Protein AF-A0A1I1FS83-F1 (afdb_monomer_lite)

Secondary structure (DSSP, 8-state):
--TTHHHHHHHHHHHHHHHHHHHHHHHHHHHHHHHHHHHHHHHHHHHHT--THHHHHHHHHHHHHHHHHHHTT--HHHHHHHHT--SHHHHHHHTSSSS-------

pLDDT: mean 84.9, std 17.52, range [43.84, 98.31]

Foldseek 3Di:
DDDCPVVVVVVVVVVVVVVVVCVVVVVVVVVVVVVVVVVVQVVQCVVVVHDDVRSVVVVVVVVVVVVVCVVVPDDPVNVVVVVPPDPPVVVVVVPPPPPPPDDDDD

Organism: Ruminococcus albus (NCBI:txid1264)

Radius of gyration: 33.1 Å; chains: 1; bounding box: 81×34×100 Å

Sequence (106 aa):
MALYDAKIEKFSKKVEQLERNIKRDTEERRRLLSEITRLRYLSLCEKLNCEGEELETVLAREHEQIQNMKARGLTDDEIDDLGKGGKYEEQMSFYSEEDNDENKND

Structure (mmCIF, N/CA/C/O backbone):
data_AF-A0A1I1FS83-F1
#
_entry.id   AF-A0A1I1FS83-F1
#
loop_
_atom_site.group_PDB
_atom_site.id
_atom_site.type_symbol
_atom_site.label_atom_id
_atom_site.label_alt_id
_atom_site.label_comp_id
_atom_site.label_asym_id
_atom_site.label_entity_id
_atom_site.label_seq_id
_atom_site.pdbx_PDB_ins_code
_atom_site.Cartn_x
_atom_site.Cartn_y
_atom_site.Cartn_z
_atom_site.occupancy
_atom_site.B_iso_or_equiv
_atom_site.auth_seq_id
_atom_site.auth_comp_id
_atom_site.auth_asym_i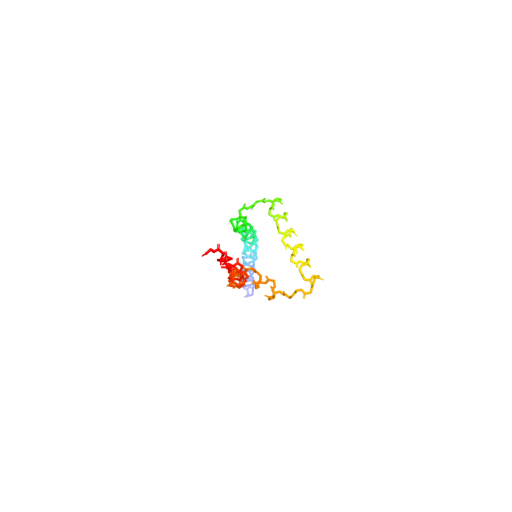d
_atom_site.auth_atom_id
_atom_site.pdbx_PDB_model_num
ATOM 1 N N . MET A 1 1 ? 34.512 2.182 -41.708 1.00 60.06 1 MET A N 1
ATOM 2 C CA . MET A 1 1 ? 34.018 2.512 -40.353 1.00 60.06 1 MET A CA 1
ATOM 3 C C . MET A 1 1 ? 32.621 1.924 -40.205 1.00 60.06 1 MET A C 1
ATOM 5 O O . MET A 1 1 ? 31.699 2.574 -40.667 1.00 60.06 1 MET A O 1
ATOM 9 N N . ALA A 1 2 ? 32.465 0.668 -39.753 1.00 65.69 2 ALA A N 1
ATOM 10 C CA . ALA A 1 2 ? 31.114 0.073 -39.683 1.00 65.69 2 ALA A CA 1
ATOM 11 C C . ALA A 1 2 ? 30.939 -1.202 -38.826 1.00 65.69 2 ALA A C 1
ATOM 13 O O . ALA A 1 2 ? 29.853 -1.773 -38.839 1.00 65.69 2 ALA A O 1
ATOM 14 N N . LEU A 1 3 ? 31.955 -1.726 -38.124 1.00 71.25 3 LEU A N 1
ATOM 15 C CA . LEU A 1 3 ? 31.798 -3.042 -37.470 1.00 71.25 3 LEU A CA 1
ATOM 16 C C . LEU A 1 3 ? 31.064 -2.957 -36.122 1.00 71.25 3 LEU A C 1
ATOM 18 O O . LEU A 1 3 ? 30.315 -3.863 -35.760 1.00 71.25 3 LEU A O 1
ATOM 22 N N . TYR A 1 4 ? 31.250 -1.851 -35.398 1.00 88.88 4 TYR A N 1
ATOM 23 C CA . TYR A 1 4 ? 30.618 -1.624 -34.096 1.00 88.88 4 TYR A CA 1
ATOM 24 C C . TYR A 1 4 ? 29.419 -0.674 -34.163 1.00 88.88 4 TYR A C 1
ATOM 26 O O . TYR A 1 4 ? 28.513 -0.810 -33.346 1.00 88.88 4 TYR A O 1
ATOM 34 N N . ASP A 1 5 ? 29.348 0.205 -35.165 1.00 91.06 5 ASP A N 1
ATOM 35 C CA . ASP A 1 5 ? 28.318 1.249 -35.267 1.00 91.06 5 ASP A CA 1
ATOM 36 C C . ASP A 1 5 ? 26.898 0.669 -35.372 1.00 91.06 5 ASP A C 1
ATOM 38 O O . ASP A 1 5 ? 26.001 1.071 -34.634 1.00 91.06 5 ASP A O 1
ATOM 42 N N . ALA A 1 6 ? 26.703 -0.376 -36.185 1.00 91.38 6 ALA A N 1
ATOM 43 C CA . ALA A 1 6 ? 25.410 -1.057 -36.302 1.00 91.38 6 ALA A CA 1
ATOM 44 C C . ALA A 1 6 ? 24.984 -1.759 -34.997 1.00 91.38 6 ALA A C 1
ATOM 46 O O . ALA A 1 6 ? 23.797 -1.850 -34.669 1.00 91.38 6 ALA A O 1
ATOM 47 N N . LYS A 1 7 ? 25.956 -2.268 -34.228 1.00 92.94 7 LYS A N 1
ATOM 48 C CA . LYS A 1 7 ? 25.697 -2.919 -32.937 1.00 92.94 7 LYS A CA 1
ATOM 49 C C . LYS A 1 7 ? 25.358 -1.887 -31.862 1.00 92.94 7 LYS A C 1
ATOM 51 O O . LYS A 1 7 ? 24.446 -2.132 -31.074 1.00 92.94 7 LYS A O 1
ATOM 56 N N . ILE A 1 8 ? 26.044 -0.743 -31.873 1.00 94.50 8 ILE A N 1
ATOM 57 C CA . ILE A 1 8 ? 25.740 0.411 -31.022 1.00 94.50 8 ILE A CA 1
ATOM 58 C C . ILE A 1 8 ? 24.315 0.887 -31.301 1.00 94.50 8 ILE A C 1
ATOM 60 O O . ILE A 1 8 ? 23.512 0.919 -30.377 1.00 94.50 8 ILE A O 1
ATOM 64 N N . GLU A 1 9 ? 23.950 1.132 -32.563 1.00 95.62 9 GLU A N 1
ATOM 65 C CA . GLU A 1 9 ? 22.606 1.603 -32.925 1.00 95.62 9 GLU A CA 1
ATOM 66 C C . GLU A 1 9 ? 21.504 0.631 -32.467 1.00 95.62 9 GLU A C 1
ATOM 68 O O . GLU A 1 9 ? 20.483 1.042 -31.906 1.00 95.62 9 GLU A O 1
ATOM 73 N N . LYS A 1 10 ? 21.716 -0.680 -32.647 1.00 95.19 10 LYS A N 1
ATOM 74 C CA . LYS A 1 10 ? 20.775 -1.708 -32.182 1.00 95.19 10 LYS A CA 1
ATOM 75 C C . LYS A 1 10 ? 20.586 -1.664 -30.664 1.00 95.19 10 LYS A C 1
ATOM 77 O O . LYS A 1 10 ? 19.456 -1.787 -30.186 1.00 95.19 10 LYS A O 1
ATOM 82 N N . PHE A 1 11 ? 21.671 -1.519 -29.907 1.00 97.38 11 PHE A N 1
ATOM 83 C CA . PHE A 1 11 ? 21.595 -1.433 -28.452 1.00 97.38 11 PHE A CA 1
ATOM 84 C C . PHE A 1 11 ? 20.991 -0.112 -27.982 1.00 97.38 11 PHE A C 1
ATOM 86 O O . PHE A 1 11 ? 20.133 -0.157 -27.107 1.00 97.38 11 PHE A O 1
ATOM 93 N N . SER A 1 12 ? 21.312 1.021 -28.609 1.00 96.75 12 SER A N 1
ATOM 94 C CA . SER A 1 12 ? 20.683 2.314 -28.317 1.00 96.75 12 SER A CA 1
ATOM 95 C C . SER A 1 12 ? 19.163 2.252 -28.483 1.00 96.75 12 SER A C 1
ATOM 97 O O . SER A 1 12 ? 18.431 2.586 -27.554 1.00 96.75 12 SER A O 1
ATOM 99 N N . LYS A 1 13 ? 18.664 1.692 -29.595 1.00 97.38 13 LYS A N 1
ATOM 100 C CA . LYS A 1 13 ? 17.215 1.493 -29.801 1.00 97.38 13 LYS A CA 1
ATOM 101 C C . LYS A 1 13 ? 16.592 0.589 -28.737 1.00 97.38 13 LYS A C 1
ATOM 103 O O . LYS A 1 13 ? 15.457 0.814 -28.315 1.00 97.38 13 LYS A O 1
ATOM 108 N N . LYS A 1 14 ? 17.315 -0.449 -28.298 1.00 97.62 14 LYS A N 1
ATOM 109 C CA . LYS A 1 14 ? 16.826 -1.349 -27.247 1.00 97.62 14 LYS A CA 1
ATOM 110 C C . LYS A 1 14 ? 16.768 -0.654 -25.889 1.00 97.62 14 LYS A C 1
ATOM 112 O O . LYS A 1 14 ? 15.790 -0.856 -25.175 1.00 97.62 14 LYS A O 1
ATOM 117 N N . VAL A 1 15 ? 17.768 0.162 -25.557 1.00 98.06 15 VAL A N 1
ATOM 118 C CA . VAL A 1 15 ? 17.793 0.979 -24.337 1.00 98.06 15 VAL A CA 1
ATOM 119 C C . VAL A 1 15 ? 16.611 1.943 -24.331 1.00 98.06 15 VAL A C 1
ATOM 121 O O . VAL A 1 15 ? 15.815 1.895 -23.401 1.00 98.06 15 VAL A O 1
ATOM 124 N N . GLU A 1 16 ? 16.388 2.699 -25.407 1.00 97.94 16 GLU A N 1
ATOM 125 C CA . GLU A 1 16 ? 15.241 3.614 -25.506 1.00 97.94 16 GLU A CA 1
ATOM 126 C C . GLU A 1 16 ? 13.886 2.902 -25.367 1.00 97.94 16 GLU A C 1
ATOM 128 O O . GLU A 1 16 ? 12.920 3.457 -24.833 1.00 97.94 16 GLU A O 1
ATOM 133 N N . GLN A 1 17 ? 13.773 1.677 -25.888 1.00 97.88 17 GLN A N 1
ATOM 134 C CA . GLN A 1 17 ? 12.565 0.872 -25.726 1.00 97.88 17 GLN A CA 1
ATOM 135 C C . GLN A 1 17 ? 12.380 0.444 -24.266 1.00 97.88 17 GLN A C 1
ATOM 137 O O . GLN A 1 17 ? 11.272 0.540 -23.739 1.00 97.88 17 GLN A O 1
ATOM 142 N N . LEU A 1 18 ? 13.447 -0.025 -23.616 1.00 98.25 18 LEU A N 1
ATOM 143 C CA . LEU A 1 18 ? 13.414 -0.419 -22.209 1.00 98.25 18 LEU A CA 1
ATOM 144 C C . LEU A 1 18 ? 13.072 0.775 -21.315 1.00 98.25 18 LEU A C 1
ATOM 146 O O . LEU A 1 18 ? 12.218 0.643 -20.448 1.00 98.25 18 LEU A O 1
ATOM 150 N N . GLU A 1 19 ? 13.633 1.954 -21.574 1.00 98.06 19 GLU A N 1
ATOM 151 C CA . GLU A 1 19 ? 13.301 3.185 -20.851 1.00 98.06 19 GLU A CA 1
ATOM 152 C C . GLU A 1 19 ? 11.826 3.577 -21.006 1.00 98.06 19 GLU A C 1
ATOM 154 O O . GLU A 1 19 ? 11.174 3.963 -20.034 1.00 98.06 19 GLU A O 1
ATOM 159 N N . ARG A 1 20 ? 11.264 3.451 -22.216 1.00 97.88 20 ARG A N 1
ATOM 160 C CA . ARG A 1 20 ? 9.831 3.687 -22.457 1.00 97.88 20 ARG A CA 1
ATOM 161 C C . ARG A 1 20 ? 8.948 2.699 -21.699 1.00 97.88 20 ARG A C 1
ATOM 163 O O . ARG A 1 20 ? 7.926 3.112 -21.152 1.00 97.88 20 ARG A O 1
ATOM 170 N N . ASN A 1 21 ? 9.339 1.429 -21.658 1.00 98.12 21 ASN A N 1
ATOM 171 C CA . ASN A 1 21 ? 8.616 0.410 -20.903 1.00 98.12 21 ASN A CA 1
ATOM 172 C C . ASN A 1 21 ? 8.692 0.690 -19.400 1.00 98.12 21 ASN A C 1
ATOM 174 O O . ASN A 1 21 ? 7.654 0.779 -18.761 1.00 98.12 21 ASN A O 1
ATOM 178 N N . ILE A 1 22 ? 9.882 0.975 -18.862 1.00 98.00 22 ILE A N 1
ATOM 179 C CA . ILE A 1 22 ? 10.067 1.328 -17.446 1.00 98.00 22 ILE A CA 1
ATOM 180 C C . ILE A 1 22 ? 9.167 2.501 -17.052 1.00 98.00 22 ILE A C 1
ATOM 182 O O . ILE A 1 22 ? 8.508 2.442 -16.016 1.00 98.00 22 ILE A O 1
ATOM 186 N N . LYS A 1 23 ? 9.091 3.555 -17.876 1.00 97.94 23 LYS A N 1
ATOM 187 C CA . LYS A 1 23 ? 8.206 4.701 -17.607 1.00 97.94 23 LYS A CA 1
ATOM 188 C C . LYS A 1 23 ? 6.734 4.289 -17.546 1.00 97.94 23 LYS A C 1
ATOM 190 O O . LYS A 1 23 ? 6.022 4.726 -16.645 1.00 97.94 23 LYS A O 1
ATOM 195 N N . ARG A 1 24 ? 6.286 3.452 -18.485 1.00 98.06 24 ARG A N 1
ATOM 196 C CA . ARG A 1 24 ? 4.906 2.950 -18.530 1.00 98.06 24 ARG A CA 1
ATOM 197 C C . ARG A 1 24 ? 4.587 2.085 -17.315 1.00 98.06 24 ARG A C 1
ATOM 199 O O . ARG A 1 24 ? 3.611 2.362 -16.629 1.00 98.06 24 ARG A O 1
ATOM 206 N N . ASP A 1 25 ? 5.434 1.107 -17.030 1.00 98.06 25 ASP A N 1
ATOM 207 C CA . ASP A 1 25 ? 5.229 0.146 -15.948 1.00 98.06 25 ASP A CA 1
ATOM 208 C C . ASP A 1 25 ? 5.290 0.843 -14.581 1.00 98.06 25 ASP A C 1
ATOM 210 O O . ASP A 1 25 ? 4.541 0.510 -13.667 1.00 98.06 25 ASP A O 1
ATOM 214 N N . THR A 1 26 ? 6.133 1.871 -14.441 1.00 97.94 26 THR A N 1
ATOM 215 C CA . THR A 1 26 ? 6.188 2.703 -13.228 1.00 97.94 26 THR A CA 1
ATOM 216 C C . THR A 1 26 ? 4.883 3.470 -13.012 1.00 97.94 26 THR A C 1
ATOM 218 O O . THR A 1 26 ? 4.378 3.528 -11.889 1.00 97.94 26 THR A O 1
ATOM 221 N N . GLU A 1 27 ? 4.315 4.041 -14.074 1.00 98.12 27 GLU A N 1
ATOM 222 C CA . GLU A 1 27 ? 3.034 4.746 -14.012 1.00 98.12 27 GLU A CA 1
ATOM 223 C C . GLU A 1 27 ? 1.868 3.783 -13.738 1.00 98.12 27 GLU A C 1
ATOM 225 O O . GLU A 1 27 ? 0.993 4.083 -12.926 1.00 98.12 27 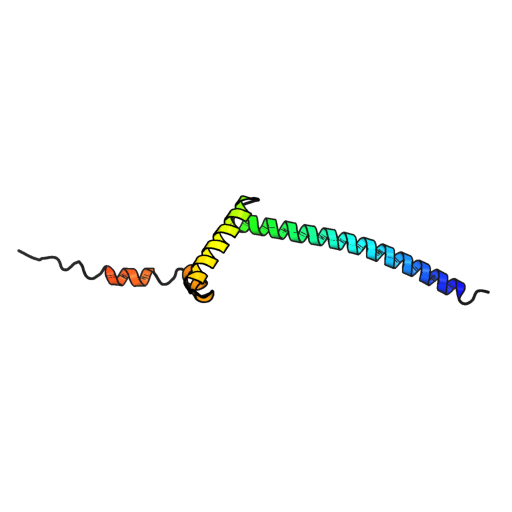GLU A O 1
ATOM 230 N N . GLU A 1 28 ? 1.872 2.600 -14.348 1.00 98.06 28 GLU A N 1
ATOM 231 C CA . GLU A 1 28 ? 0.887 1.552 -14.071 1.00 98.06 28 GLU A CA 1
ATOM 232 C C . GLU A 1 28 ? 0.977 1.066 -12.622 1.00 98.06 28 GLU A C 1
ATOM 234 O O . GLU A 1 28 ? -0.029 1.049 -11.912 1.00 98.06 28 GLU A O 1
ATOM 239 N N . ARG A 1 29 ? 2.188 0.788 -12.127 1.00 98.00 29 ARG A N 1
ATOM 240 C CA . ARG A 1 29 ? 2.429 0.455 -10.719 1.00 98.00 29 ARG A CA 1
ATOM 241 C C . ARG A 1 29 ? 1.882 1.536 -9.791 1.00 98.00 29 ARG A C 1
ATOM 243 O O . ARG A 1 29 ? 1.270 1.210 -8.778 1.00 98.00 29 ARG A O 1
ATOM 250 N N . ARG A 1 30 ? 2.086 2.817 -10.118 1.00 98.25 30 ARG A N 1
ATOM 251 C CA . ARG A 1 30 ? 1.550 3.938 -9.331 1.00 98.25 30 ARG A CA 1
ATOM 252 C C . ARG A 1 30 ? 0.022 3.892 -9.270 1.00 98.25 30 ARG A C 1
ATOM 254 O O . ARG A 1 30 ? -0.533 4.012 -8.183 1.00 98.25 30 ARG A O 1
ATOM 261 N N . ARG A 1 31 ? -0.649 3.670 -10.405 1.00 98.06 31 ARG A N 1
ATOM 262 C CA . ARG A 1 31 ? -2.117 3.550 -10.473 1.00 98.06 31 ARG A CA 1
ATOM 263 C C . ARG A 1 31 ? -2.633 2.364 -9.665 1.00 98.06 31 ARG A C 1
ATOM 265 O O . ARG A 1 31 ? -3.567 2.528 -8.888 1.00 98.06 31 ARG A O 1
ATOM 272 N N . LEU A 1 32 ? -1.996 1.202 -9.800 1.00 98.31 32 LEU A N 1
ATOM 273 C CA . LEU A 1 32 ? -2.365 -0.002 -9.055 1.00 98.31 32 LEU A CA 1
ATOM 274 C C . LEU A 1 32 ? -2.201 0.191 -7.544 1.00 98.31 32 LEU A C 1
ATOM 276 O O . LEU A 1 32 ? -3.068 -0.220 -6.782 1.00 98.31 32 LEU A O 1
ATOM 280 N N . LEU A 1 33 ? -1.134 0.859 -7.096 1.00 98.19 33 LEU A N 1
ATOM 281 C CA . LEU A 1 33 ? -0.955 1.181 -5.678 1.00 98.19 33 LEU A CA 1
ATOM 282 C C . LEU A 1 33 ? -2.050 2.113 -5.152 1.00 98.19 33 LEU A C 1
ATOM 284 O O . LEU A 1 33 ? -2.573 1.871 -4.068 1.00 98.19 33 LEU A O 1
ATOM 288 N N . SER A 1 34 ? -2.425 3.145 -5.913 1.00 97.56 34 SER A N 1
ATOM 289 C CA . SER A 1 34 ? -3.544 4.018 -5.544 1.00 97.56 34 SER A CA 1
ATOM 290 C C . SER A 1 34 ? -4.860 3.245 -5.432 1.00 97.56 34 SER A 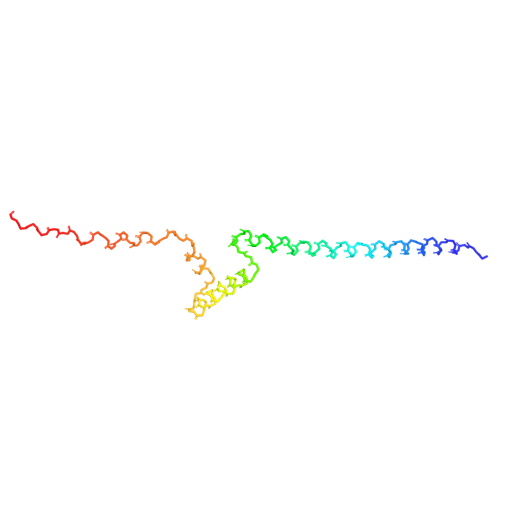C 1
ATOM 292 O O . SER A 1 34 ? -5.607 3.457 -4.479 1.00 97.56 34 SER A O 1
ATOM 294 N N . GLU A 1 35 ? -5.117 2.314 -6.351 1.00 98.06 35 GLU A N 1
ATOM 295 C CA . GLU A 1 35 ? -6.326 1.489 -6.316 1.00 98.06 35 GLU A CA 1
ATOM 296 C C . GLU A 1 35 ? -6.325 0.505 -5.141 1.00 98.06 35 GLU A C 1
ATOM 298 O O . GLU A 1 35 ? -7.335 0.366 -4.458 1.00 98.06 35 GLU A O 1
ATOM 303 N N . ILE A 1 36 ? -5.182 -0.113 -4.827 1.00 97.81 36 ILE A N 1
ATOM 304 C CA . ILE A 1 36 ? -5.037 -0.956 -3.631 1.00 97.81 36 ILE A CA 1
ATOM 305 C C . ILE A 1 36 ? -5.359 -0.152 -2.368 1.00 97.81 36 ILE A C 1
ATOM 307 O O . ILE A 1 36 ? -6.097 -0.634 -1.510 1.00 97.81 36 ILE A O 1
ATOM 311 N N . THR A 1 37 ? -4.834 1.069 -2.243 1.00 97.19 37 THR A N 1
ATOM 312 C CA . THR A 1 37 ? -5.133 1.943 -1.100 1.00 97.19 37 THR A CA 1
ATOM 313 C C . THR A 1 37 ? -6.625 2.263 -1.018 1.00 97.19 37 THR A C 1
ATOM 315 O O . THR A 1 37 ? -7.212 2.147 0.057 1.00 97.19 37 THR A O 1
ATOM 318 N N . ARG A 1 38 ? -7.261 2.589 -2.150 1.00 96.44 38 ARG A N 1
ATOM 319 C CA . ARG A 1 38 ? -8.704 2.856 -2.221 1.00 96.44 38 ARG A CA 1
ATOM 320 C C . ARG A 1 38 ? -9.533 1.645 -1.792 1.00 96.44 38 ARG A C 1
ATOM 322 O O . ARG A 1 38 ? -10.436 1.783 -0.976 1.00 96.44 38 ARG A O 1
ATOM 329 N N . LEU A 1 39 ? -9.211 0.456 -2.298 1.00 97.31 39 LEU A N 1
ATOM 330 C CA . LEU A 1 39 ? -9.922 -0.779 -1.962 1.00 97.31 39 LEU A CA 1
ATOM 331 C C . LEU A 1 39 ? -9.749 -1.170 -0.490 1.00 97.31 39 LEU A C 1
ATOM 333 O O . LEU A 1 39 ? -10.696 -1.645 0.127 1.00 97.31 39 LEU A O 1
ATOM 337 N N . ARG A 1 40 ? -8.566 -0.942 0.096 1.00 95.19 40 ARG A N 1
ATOM 338 C CA . ARG A 1 40 ? -8.344 -1.151 1.536 1.00 95.19 40 ARG A CA 1
ATOM 339 C C . ARG A 1 40 ? -9.226 -0.239 2.383 1.00 95.19 40 ARG A C 1
ATOM 341 O O . ARG A 1 40 ? -9.808 -0.721 3.347 1.00 95.19 40 ARG A O 1
ATOM 348 N N . TYR A 1 41 ? -9.342 1.036 2.007 1.00 94.56 41 TYR A N 1
ATOM 349 C CA . TYR A 1 41 ? -10.260 1.972 2.656 1.00 94.56 41 TYR A CA 1
ATOM 350 C C . TYR A 1 41 ? -11.714 1.490 2.550 1.00 94.56 41 TYR A C 1
ATOM 352 O O . TYR A 1 41 ? -12.376 1.349 3.569 1.00 94.56 41 TYR A O 1
ATOM 360 N N . LEU A 1 42 ? -12.179 1.131 1.347 1.00 93.50 42 LEU A N 1
ATOM 361 C CA . LEU A 1 42 ? -13.549 0.637 1.150 1.00 93.50 42 LEU A CA 1
ATOM 362 C C . LEU A 1 42 ? -13.838 -0.635 1.956 1.00 93.50 42 LEU A C 1
ATOM 364 O O . LEU A 1 42 ? -14.890 -0.743 2.576 1.00 93.50 42 LEU A O 1
ATOM 368 N N . SER A 1 43 ? -12.890 -1.574 1.997 1.00 94.56 43 SER A N 1
ATOM 369 C CA . SER A 1 43 ? -13.022 -2.785 2.813 1.00 94.56 43 SER A CA 1
ATOM 370 C C . SER A 1 43 ? -13.119 -2.473 4.307 1.00 94.56 43 SER A C 1
ATOM 372 O O . SER A 1 43 ? -13.781 -3.207 5.037 1.00 94.56 43 SER A O 1
ATOM 374 N N . LEU A 1 44 ? -12.454 -1.417 4.780 1.00 92.38 44 LEU A N 1
ATOM 375 C CA . LEU A 1 44 ? -12.543 -0.988 6.171 1.00 92.38 44 LEU A CA 1
ATOM 376 C C . LEU A 1 44 ? -13.905 -0.349 6.468 1.00 92.38 44 LEU A C 1
ATOM 378 O O . LEU A 1 44 ? -14.525 -0.712 7.464 1.00 92.38 44 LEU A O 1
ATOM 382 N N . CYS A 1 45 ? -14.391 0.516 5.573 1.00 93.19 45 CYS A N 1
ATOM 383 C CA . CYS A 1 45 ? -15.731 1.098 5.662 1.00 93.19 45 CYS A CA 1
ATOM 384 C C . CYS A 1 45 ? -16.823 0.028 5.720 1.00 93.19 45 CYS A C 1
ATOM 386 O O . CYS A 1 45 ? -17.713 0.103 6.558 1.00 93.19 45 CYS A O 1
ATOM 388 N N . GLU A 1 46 ? -16.727 -1.003 4.878 1.00 92.81 46 GLU A N 1
ATOM 389 C CA . GLU A 1 46 ? -17.683 -2.114 4.865 1.00 92.81 46 GLU A CA 1
ATOM 390 C C . GLU A 1 46 ? -17.672 -2.901 6.184 1.00 92.81 46 GLU A C 1
ATOM 392 O O . GLU A 1 46 ? -18.727 -3.234 6.718 1.00 92.81 46 GLU A O 1
ATOM 397 N N . LYS A 1 47 ? -16.487 -3.174 6.746 1.00 91.25 47 LYS A N 1
ATOM 398 C CA . LYS A 1 47 ? -16.353 -3.933 8.001 1.00 91.25 47 LYS A CA 1
ATOM 399 C C . LYS A 1 47 ? -16.896 -3.191 9.216 1.00 91.25 47 LYS A C 1
ATOM 401 O O . LYS A 1 47 ? -17.431 -3.832 10.114 1.00 91.25 47 LYS A O 1
ATOM 406 N N . LEU A 1 48 ? -16.700 -1.877 9.262 1.00 89.94 48 LEU A N 1
ATOM 407 C CA . LEU A 1 48 ? -17.082 -1.039 10.400 1.00 89.94 48 LEU A CA 1
ATOM 408 C C . LEU A 1 48 ? -18.428 -0.330 10.192 1.00 89.94 48 LEU A C 1
ATOM 410 O O . LEU A 1 48 ? -18.926 0.307 11.114 1.00 89.94 48 LEU A O 1
ATOM 414 N N . ASN A 1 49 ? -19.027 -0.474 9.004 1.00 91.56 49 ASN A N 1
ATOM 415 C CA . ASN A 1 49 ? -20.271 0.175 8.594 1.00 91.56 49 ASN A CA 1
ATOM 416 C C . ASN A 1 49 ? -20.251 1.703 8.820 1.00 91.56 49 ASN A C 1
ATOM 418 O O . ASN A 1 49 ? -21.228 2.278 9.296 1.00 91.56 49 ASN A O 1
ATOM 422 N N . CYS A 1 50 ? -19.123 2.344 8.504 1.00 90.62 50 CYS A N 1
ATOM 423 C CA . CYS A 1 50 ? -18.906 3.785 8.652 1.00 90.62 50 CYS A CA 1
ATOM 424 C C . CYS A 1 50 ? -18.009 4.335 7.531 1.00 90.62 50 CYS A C 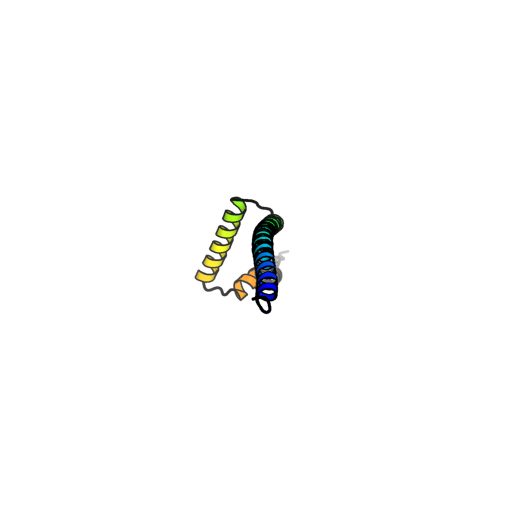1
ATOM 426 O O . CYS A 1 50 ? -17.229 3.601 6.918 1.00 90.62 50 CYS A O 1
ATOM 428 N N . GLU A 1 51 ? -18.104 5.634 7.241 1.00 90.19 51 GLU A N 1
ATOM 429 C CA . GLU A 1 51 ? -17.395 6.264 6.118 1.00 90.19 51 GLU A CA 1
ATOM 430 C C . GLU A 1 51 ? -16.770 7.618 6.493 1.00 90.19 51 GLU A C 1
ATOM 432 O O . GLU A 1 51 ? -17.260 8.341 7.358 1.00 90.19 51 GLU A O 1
ATOM 437 N N . GLY A 1 52 ? -15.685 7.995 5.809 1.00 89.25 52 GLY A N 1
ATOM 438 C CA . GLY A 1 52 ? -15.092 9.332 5.892 1.00 89.25 52 GLY A CA 1
ATOM 439 C C . GLY A 1 52 ? -14.654 9.722 7.306 1.00 89.25 52 GLY A C 1
ATOM 440 O O . GLY A 1 52 ? -13.923 8.985 7.963 1.00 89.25 52 GLY A O 1
ATOM 441 N N . GLU A 1 53 ? -15.105 10.890 7.768 1.00 89.19 53 GLU A N 1
ATOM 442 C CA . GLU A 1 53 ? -14.798 11.431 9.102 1.00 89.19 53 GLU A CA 1
ATOM 443 C C . GLU A 1 53 ? -15.330 10.540 10.240 1.00 89.19 53 GLU A C 1
ATOM 445 O O . GLU A 1 53 ? -14.726 10.460 11.312 1.00 89.19 53 GLU A O 1
ATOM 450 N N . GLU A 1 54 ? -16.432 9.817 10.012 1.00 91.06 54 GLU A N 1
ATOM 451 C CA . GLU A 1 54 ? -16.975 8.879 10.997 1.00 91.06 54 GLU A CA 1
ATOM 452 C C . GLU A 1 54 ? -16.005 7.720 11.239 1.00 91.06 54 GLU A C 1
ATOM 454 O O . GLU A 1 54 ? -15.745 7.364 12.388 1.00 91.06 54 GLU A O 1
ATOM 459 N N . LEU A 1 55 ? -15.399 7.189 10.173 1.00 91.00 55 LEU A N 1
ATOM 460 C CA . LEU A 1 55 ? -14.374 6.154 10.283 1.00 91.00 55 LEU A CA 1
ATOM 461 C C . LEU A 1 55 ? -13.151 6.658 11.061 1.00 91.00 55 LEU A C 1
ATOM 463 O O . LEU A 1 55 ? -12.649 5.954 11.936 1.00 91.00 55 LEU A O 1
ATOM 467 N N . GLU A 1 56 ? -12.689 7.881 10.791 1.00 91.00 56 GLU A N 1
ATOM 468 C CA . GLU A 1 56 ? -11.585 8.492 11.547 1.00 91.00 56 GLU A CA 1
ATOM 469 C C . GLU A 1 56 ? -11.927 8.633 13.037 1.00 91.00 56 GLU A C 1
ATOM 471 O O . GLU A 1 56 ? -11.114 8.298 13.900 1.00 91.00 56 GLU A O 1
ATOM 476 N N . THR A 1 57 ? -13.153 9.062 13.340 1.00 92.94 57 THR A N 1
ATOM 477 C CA . THR A 1 57 ? -13.645 9.240 14.711 1.00 92.94 57 THR A CA 1
ATOM 478 C C . THR A 1 57 ? -13.746 7.910 15.456 1.00 92.94 57 THR A C 1
ATOM 480 O O . THR A 1 57 ? -13.314 7.815 16.608 1.00 92.94 57 THR A O 1
ATOM 483 N N . VAL A 1 58 ? -14.287 6.873 14.808 1.00 93.31 58 VAL A N 1
ATOM 484 C CA . VAL A 1 58 ? -14.403 5.523 15.378 1.00 93.31 58 VAL A CA 1
ATOM 485 C C . VAL A 1 58 ? -13.018 4.963 15.689 1.00 93.31 58 VAL A C 1
ATOM 487 O O . VAL A 1 58 ? -12.770 4.568 16.826 1.00 93.31 58 VAL A O 1
ATOM 490 N N . LEU A 1 59 ? -12.085 5.025 14.734 1.00 92.25 59 LEU A N 1
ATOM 491 C CA . LEU A 1 59 ? -10.723 4.522 14.928 1.00 92.25 59 LEU A CA 1
ATOM 492 C C . LEU A 1 59 ? -9.971 5.278 16.029 1.00 92.25 59 LEU A C 1
ATOM 494 O O . LEU A 1 59 ? -9.284 4.658 16.840 1.00 92.25 59 LEU A O 1
ATOM 498 N N . ALA A 1 60 ? -10.092 6.608 16.080 1.00 93.69 60 ALA A N 1
ATOM 499 C CA . ALA A 1 60 ? -9.455 7.414 17.119 1.00 93.69 60 ALA A CA 1
ATOM 500 C C . ALA A 1 60 ? -9.999 7.066 18.511 1.00 93.69 60 ALA A C 1
ATOM 502 O O . ALA A 1 60 ? -9.225 6.886 19.453 1.00 93.69 60 ALA A O 1
ATOM 503 N N . ARG A 1 61 ? -11.323 6.909 18.626 1.00 94.69 61 ARG A N 1
ATOM 504 C CA . ARG A 1 61 ? -11.987 6.533 19.876 1.00 94.69 61 ARG A CA 1
ATOM 505 C C . ARG A 1 61 ? -11.597 5.129 20.333 1.00 94.69 61 ARG A C 1
ATOM 507 O O . ARG A 1 61 ? -11.290 4.947 21.509 1.00 94.69 61 ARG A O 1
ATOM 514 N N . GLU A 1 62 ? -11.597 4.145 19.437 1.00 92.25 62 GLU A N 1
ATOM 515 C CA . GLU A 1 62 ? -11.174 2.772 19.750 1.00 92.25 62 GLU A CA 1
ATOM 516 C C . GLU A 1 62 ? -9.704 2.734 20.184 1.00 92.25 62 GLU A C 1
ATOM 518 O O . GLU A 1 62 ? -9.355 2.098 21.180 1.00 92.25 62 GLU A O 1
ATOM 523 N N . HIS A 1 63 ? -8.840 3.485 19.494 1.00 94.75 63 HIS A N 1
ATOM 524 C CA . HIS A 1 63 ? -7.435 3.602 19.866 1.00 94.75 63 HIS A CA 1
ATOM 525 C C . HIS A 1 63 ? -7.263 4.213 21.262 1.00 94.75 63 HIS A C 1
ATOM 527 O O . HIS A 1 63 ? -6.514 3.676 22.078 1.00 94.75 63 HIS A O 1
ATOM 533 N N . GLU A 1 64 ? -7.977 5.299 21.567 1.00 96.25 64 GLU A N 1
ATOM 534 C CA . GLU A 1 64 ? -7.962 5.932 22.888 1.00 96.25 64 GLU A CA 1
ATOM 535 C C . GLU A 1 64 ? -8.446 4.972 23.985 1.00 96.25 64 GLU A C 1
ATOM 537 O O . GLU A 1 64 ? -7.823 4.867 25.043 1.00 96.25 64 GLU A O 1
ATOM 542 N N . GLN A 1 65 ? -9.520 4.218 23.733 1.00 94.44 65 GLN A N 1
ATOM 543 C CA . GLN A 1 65 ? -10.027 3.211 24.667 1.00 94.44 65 GLN A CA 1
ATOM 544 C C . GLN A 1 65 ? -8.977 2.136 24.975 1.00 94.44 65 GLN A C 1
ATOM 546 O O . GLN A 1 65 ? -8.760 1.818 26.146 1.00 94.44 65 GLN A O 1
ATOM 551 N N . ILE A 1 66 ? -8.278 1.630 23.956 1.00 94.00 66 ILE A N 1
ATOM 552 C CA . ILE A 1 66 ? -7.183 0.664 24.125 1.00 94.00 66 ILE A CA 1
ATOM 553 C C . ILE A 1 66 ? -6.038 1.280 24.935 1.00 94.00 66 ILE A C 1
ATOM 555 O O . ILE A 1 66 ? -5.565 0.663 25.888 1.00 94.00 66 ILE A O 1
ATOM 559 N N . GLN A 1 67 ? -5.613 2.509 24.623 1.00 95.31 67 GLN A N 1
ATOM 560 C CA . GLN A 1 67 ? -4.553 3.182 25.385 1.00 95.31 67 GLN A CA 1
ATOM 561 C C . GLN A 1 67 ? -4.938 3.391 26.853 1.00 95.31 67 GLN A C 1
ATOM 563 O O . GLN A 1 67 ? -4.114 3.173 27.739 1.00 95.31 67 GLN A O 1
ATOM 568 N N . ASN A 1 68 ? -6.193 3.739 27.130 1.00 95.81 68 ASN A N 1
ATOM 569 C CA . ASN A 1 68 ? -6.696 3.880 28.494 1.00 95.81 68 ASN A CA 1
ATOM 570 C C . ASN A 1 68 ? -6.673 2.551 29.264 1.00 95.81 68 ASN A C 1
ATOM 572 O O . ASN A 1 68 ? -6.376 2.546 30.459 1.00 95.81 68 ASN A O 1
ATOM 576 N N . MET A 1 69 ? -6.948 1.424 28.601 1.00 94.06 69 MET A N 1
ATOM 577 C CA . MET A 1 69 ? -6.822 0.093 29.205 1.00 94.06 69 MET A CA 1
ATOM 578 C C . MET A 1 69 ? -5.356 -0.261 29.482 1.00 94.06 69 MET A C 1
ATOM 580 O O . MET A 1 69 ? -5.028 -0.654 30.602 1.00 94.06 69 MET A O 1
ATOM 584 N N . LYS A 1 70 ? -4.451 -0.005 28.529 1.00 94.44 70 LYS A N 1
ATOM 585 C CA . LYS A 1 70 ? -3.006 -0.208 28.733 1.00 94.44 70 LYS A CA 1
ATOM 586 C C . LYS A 1 70 ? -2.444 0.662 29.857 1.00 94.44 70 LYS A C 1
ATOM 588 O O . LYS A 1 70 ? -1.659 0.192 30.675 1.00 94.44 70 LYS A O 1
ATOM 593 N N . ALA A 1 71 ? -2.881 1.918 29.958 1.00 95.75 71 ALA A N 1
ATOM 594 C CA . ALA A 1 71 ? -2.476 2.832 31.028 1.00 95.75 71 ALA A CA 1
ATOM 595 C C . ALA A 1 71 ? -2.917 2.356 32.423 1.00 95.75 71 ALA A C 1
ATOM 597 O O . ALA A 1 71 ? -2.290 2.702 33.423 1.00 95.75 71 ALA A O 1
ATOM 598 N N . ARG A 1 72 ? -3.975 1.540 32.496 1.00 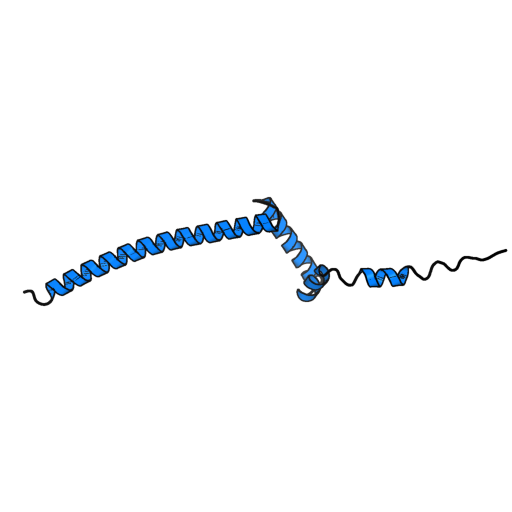94.31 72 ARG A N 1
ATOM 599 C CA . ARG A 1 72 ? -4.432 0.876 33.727 1.00 94.31 72 ARG A CA 1
ATOM 600 C C . ARG A 1 72 ? -3.687 -0.429 34.024 1.00 94.31 72 ARG A C 1
ATOM 602 O O . ARG A 1 72 ? -3.993 -1.072 35.022 1.00 94.31 72 ARG A O 1
ATOM 609 N N . GLY A 1 73 ? -2.703 -0.787 33.201 1.00 94.56 73 GLY A N 1
ATOM 610 C CA . GLY A 1 73 ? -1.827 -1.935 33.404 1.00 94.56 73 GLY A CA 1
ATOM 611 C C . GLY A 1 73 ? -2.258 -3.206 32.680 1.00 94.56 73 GLY A C 1
ATOM 612 O O . GLY A 1 73 ? -1.623 -4.230 32.908 1.00 94.56 73 GLY A O 1
ATOM 613 N N . LEU A 1 74 ? -3.287 -3.156 31.824 1.00 95.25 74 LEU A N 1
ATOM 614 C CA . LEU A 1 74 ? -3.673 -4.318 31.026 1.00 95.25 74 LEU A CA 1
ATOM 615 C C . LEU A 1 74 ? -2.689 -4.531 29.874 1.00 95.25 74 LEU A C 1
ATOM 617 O O . LEU A 1 74 ? -2.286 -3.594 29.178 1.00 95.25 74 LEU A O 1
ATOM 621 N N . THR A 1 75 ? -2.343 -5.789 29.660 1.00 94.25 75 THR A N 1
ATOM 622 C CA . THR A 1 75 ? -1.618 -6.271 28.487 1.00 94.25 75 THR A CA 1
ATOM 623 C C . THR A 1 75 ? -2.564 -6.479 27.304 1.00 94.25 75 THR A C 1
ATOM 625 O O . THR A 1 75 ? -3.781 -6.546 27.466 1.00 94.25 75 THR A O 1
ATOM 628 N N . ASP A 1 76 ? -2.010 -6.587 26.095 1.00 92.69 76 ASP A N 1
ATOM 629 C CA . ASP A 1 76 ? -2.813 -6.806 24.884 1.00 92.69 76 ASP A CA 1
ATOM 630 C C . ASP A 1 76 ? -3.588 -8.130 24.939 1.00 92.69 76 ASP A C 1
ATOM 632 O O . ASP A 1 76 ? -4.755 -8.163 24.562 1.00 92.69 76 ASP A O 1
ATOM 636 N N . ASP A 1 77 ? -2.990 -9.180 25.513 1.00 93.19 77 ASP A N 1
ATOM 637 C CA . ASP A 1 77 ? -3.648 -10.478 25.694 1.00 93.19 77 ASP A CA 1
ATOM 638 C C . ASP A 1 77 ? -4.856 -10.380 26.646 1.00 93.19 77 ASP A C 1
ATOM 640 O O . ASP A 1 77 ? -5.916 -10.942 26.374 1.00 93.19 77 ASP A O 1
ATOM 644 N N . GLU A 1 78 ? -4.728 -9.620 27.741 1.00 92.62 78 GLU A N 1
ATOM 645 C CA . GLU A 1 78 ? -5.831 -9.379 28.682 1.00 92.62 78 GLU A CA 1
ATOM 646 C C . GLU A 1 78 ? -6.955 -8.550 28.045 1.00 92.62 78 GLU A C 1
ATOM 648 O O . GLU A 1 78 ? -8.131 -8.804 28.308 1.00 92.62 78 GLU A O 1
ATOM 653 N N . ILE A 1 79 ? -6.615 -7.578 27.191 1.00 92.56 79 ILE A N 1
ATOM 654 C CA . ILE A 1 79 ? -7.598 -6.781 26.442 1.00 92.56 79 ILE A CA 1
ATOM 655 C C . ILE A 1 79 ? -8.337 -7.658 25.422 1.00 92.56 79 ILE A C 1
ATOM 657 O O . ILE A 1 79 ? -9.564 -7.583 25.327 1.00 92.56 79 ILE A O 1
ATOM 661 N N . ASP A 1 80 ? -7.627 -8.524 24.700 1.00 90.75 80 ASP A N 1
ATOM 662 C CA . ASP A 1 80 ? -8.227 -9.461 23.747 1.00 90.75 80 ASP A CA 1
ATOM 663 C C . ASP A 1 80 ? -9.156 -10.465 24.445 1.00 90.75 80 ASP A C 1
ATOM 665 O O . ASP A 1 80 ? -10.214 -10.816 23.916 1.00 90.75 80 ASP A O 1
ATOM 669 N N . ASP A 1 81 ? -8.794 -10.922 25.646 1.00 91.81 81 ASP A N 1
ATOM 670 C CA . ASP A 1 81 ? -9.604 -11.851 26.434 1.00 91.81 81 ASP A CA 1
ATOM 671 C C . ASP A 1 81 ? -10.912 -11.226 26.946 1.00 91.81 81 ASP A C 1
ATOM 673 O O . ASP A 1 81 ? -11.929 -11.926 27.010 1.00 91.81 81 ASP A O 1
ATOM 677 N N . LEU A 1 82 ? -10.944 -9.912 27.211 1.00 88.19 82 LEU A N 1
ATOM 678 C CA . LEU A 1 82 ? -12.188 -9.189 27.522 1.00 88.19 82 LEU A CA 1
ATOM 679 C C . LEU A 1 82 ? -13.197 -9.250 26.363 1.00 88.19 82 LEU A C 1
ATOM 681 O O . LEU A 1 82 ? -14.403 -9.342 26.596 1.00 88.19 82 LEU A O 1
ATOM 685 N N . GLY A 1 83 ? -12.717 -9.236 25.116 1.00 77.38 83 GLY A N 1
ATOM 686 C CA . GLY A 1 83 ? -13.555 -9.297 23.914 1.00 77.38 83 GLY A CA 1
ATOM 687 C C . GLY A 1 83 ? -14.109 -10.690 23.589 1.00 77.38 83 GLY A C 1
ATOM 688 O O . GLY A 1 83 ? -15.035 -10.807 22.788 1.00 77.38 83 GLY A O 1
ATOM 689 N N . LYS A 1 84 ? -13.582 -11.757 24.208 1.00 83.12 84 LYS A N 1
ATOM 690 C CA . LYS A 1 84 ? -13.942 -13.156 23.897 1.00 83.12 84 LYS A CA 1
ATOM 691 C C . LYS A 1 84 ? -15.186 -13.679 24.628 1.00 83.12 84 LYS A C 1
ATOM 693 O O . LYS A 1 84 ? -15.548 -14.832 24.419 1.00 83.12 84 LYS A O 1
ATOM 698 N N . GLY A 1 85 ? -15.846 -12.864 25.459 1.00 63.41 85 GLY A N 1
ATOM 699 C CA . GLY A 1 85 ? -17.248 -13.038 25.878 1.00 63.41 85 GLY A CA 1
ATOM 700 C C . GLY A 1 85 ? -17.713 -14.446 26.289 1.00 63.41 85 GLY A C 1
ATOM 701 O O . GLY A 1 85 ? -18.811 -14.834 25.912 1.00 63.41 85 GLY A O 1
ATOM 702 N N . GLY A 1 86 ? -16.911 -15.221 27.032 1.00 51.81 86 GLY A N 1
ATOM 703 C CA . GLY A 1 86 ? -17.229 -16.634 27.310 1.00 51.81 86 GLY A CA 1
ATOM 704 C C . GLY A 1 86 ? -17.233 -17.081 28.774 1.00 51.81 86 GLY A C 1
ATOM 705 O O . GLY A 1 86 ? -17.465 -18.256 29.024 1.00 51.81 86 GLY A O 1
ATOM 706 N N . LYS A 1 87 ? -16.938 -16.208 29.749 1.00 53.16 87 LYS A N 1
ATOM 707 C CA . LYS A 1 87 ? -16.798 -16.620 31.169 1.00 53.16 87 LYS A CA 1
ATOM 708 C C . LYS A 1 87 ? -17.563 -15.774 32.191 1.00 53.16 87 LYS A C 1
ATOM 710 O O . LYS A 1 87 ? -17.479 -16.049 33.382 1.00 53.16 87 LYS A O 1
ATOM 715 N N . TYR A 1 88 ? -18.298 -14.751 31.757 1.00 51.19 88 TYR A N 1
ATOM 716 C CA . TYR A 1 88 ? -19.058 -13.895 32.679 1.00 51.19 88 TYR A CA 1
ATOM 717 C C . TYR A 1 88 ? -20.445 -14.457 33.037 1.00 51.19 88 TYR A C 1
ATOM 719 O O . TYR A 1 88 ? -20.966 -14.119 34.096 1.00 51.19 88 TYR A O 1
ATOM 727 N N . GLU A 1 89 ? -21.021 -15.352 32.225 1.00 52.06 89 GLU A N 1
ATOM 728 C CA . GLU A 1 89 ? -22.293 -16.018 32.564 1.00 52.06 89 GLU A CA 1
ATOM 729 C C . GLU A 1 89 ? -22.135 -17.019 33.724 1.00 52.06 89 GLU A C 1
ATOM 731 O O . GLU A 1 89 ? -23.017 -17.126 34.572 1.00 52.06 89 GLU A O 1
ATOM 736 N N . GLU A 1 90 ? -20.981 -17.683 33.836 1.00 49.78 90 GLU A N 1
ATOM 737 C CA . GLU A 1 90 ? -20.735 -18.709 34.862 1.00 49.78 90 GLU A CA 1
ATOM 738 C C . GLU A 1 90 ? -20.555 -18.110 36.275 1.00 49.78 90 GLU A C 1
ATOM 740 O O . GLU A 1 90 ? -20.929 -18.732 37.266 1.00 49.78 90 GLU A O 1
ATOM 745 N N . GLN A 1 91 ? -20.071 -16.864 36.391 1.00 50.91 91 GLN A N 1
ATOM 746 C CA . GLN A 1 91 ? -19.934 -16.178 37.689 1.00 50.91 91 GLN A CA 1
ATOM 747 C C . GLN A 1 91 ? -21.253 -15.599 38.228 1.00 50.91 91 GLN A C 1
ATOM 749 O O . GLN A 1 91 ? -21.391 -15.448 39.439 1.00 50.91 91 GLN A O 1
ATOM 754 N N . MET A 1 92 ? -22.240 -15.308 37.372 1.00 51.59 92 MET A N 1
ATOM 755 C CA . MET A 1 92 ? -23.552 -14.799 37.813 1.00 51.59 92 MET A CA 1
ATOM 756 C C . MET A 1 92 ? -24.461 -15.905 38.373 1.00 51.59 92 MET A C 1
ATOM 758 O O . MET A 1 92 ? -25.328 -15.626 39.204 1.00 51.59 92 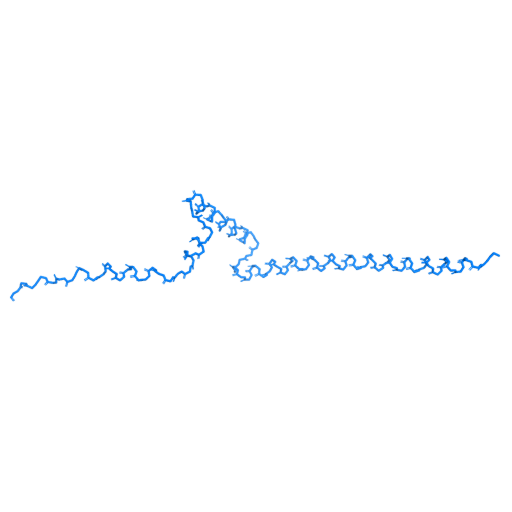MET A O 1
ATOM 762 N N . SER A 1 93 ? -24.233 -17.164 37.981 1.00 50.25 93 SER A N 1
ATOM 763 C CA . SER A 1 93 ? -24.935 -18.324 38.551 1.00 50.25 93 SER A CA 1
ATOM 764 C C . SER A 1 93 ? -24.585 -18.553 40.025 1.00 50.25 93 SER A C 1
ATOM 766 O O . SER A 1 93 ? -25.426 -19.022 40.778 1.00 50.25 93 SER A O 1
ATOM 768 N N . PHE A 1 94 ? -23.373 -18.192 40.462 1.00 49.91 94 PHE A N 1
ATOM 769 C CA . PHE A 1 94 ? -22.932 -18.420 41.843 1.00 49.91 94 PHE A CA 1
ATOM 770 C C . PHE A 1 94 ? -23.654 -17.523 42.864 1.00 49.91 94 PHE A C 1
ATOM 772 O O . PHE A 1 94 ? -23.869 -17.930 43.997 1.00 49.91 94 PHE A O 1
ATOM 779 N N . TYR A 1 95 ? -24.067 -16.314 42.466 1.00 53.78 95 TYR A N 1
ATOM 780 C CA . TYR A 1 95 ? -24.707 -15.346 43.369 1.00 53.78 95 TYR A CA 1
ATOM 781 C C . TYR A 1 95 ? -26.241 -15.420 43.398 1.00 53.78 95 TYR A C 1
ATOM 783 O O . TYR A 1 95 ? -26.865 -14.645 44.114 1.00 53.78 95 TYR A O 1
ATOM 791 N N . SER A 1 96 ? -26.866 -16.307 42.616 1.00 55.50 96 SER A N 1
ATOM 792 C CA . SER A 1 96 ? -28.332 -16.393 42.508 1.00 55.50 96 SER A CA 1
ATOM 793 C C . SER A 1 96 ? -28.959 -17.571 43.268 1.00 55.50 96 SER A C 1
ATOM 795 O O . SER A 1 96 ? -30.183 -17.642 43.349 1.00 55.50 96 SER A O 1
ATOM 797 N N . GLU A 1 97 ? -28.156 -18.457 43.865 1.00 55.31 97 GLU A N 1
ATOM 798 C CA . GLU A 1 97 ? -28.642 -19.675 44.538 1.00 55.31 97 GLU A CA 1
ATOM 799 C C . GLU A 1 97 ? -28.743 -19.587 46.076 1.00 55.31 97 GLU A C 1
ATOM 801 O O . GLU A 1 97 ? -29.273 -20.516 46.679 1.00 55.31 97 GLU A O 1
ATOM 806 N N . GLU A 1 98 ? -28.324 -18.492 46.729 1.00 53.59 98 GLU A N 1
ATOM 807 C CA . GLU A 1 98 ? -28.298 -18.417 48.210 1.00 53.59 98 GLU A CA 1
ATOM 808 C C . GLU A 1 98 ? -29.421 -17.593 48.881 1.00 53.59 98 GLU A C 1
ATOM 810 O O . GLU A 1 98 ? -29.519 -17.611 50.103 1.00 53.59 98 GLU A O 1
ATOM 815 N N . ASP A 1 99 ? -30.332 -16.951 48.138 1.00 55.47 99 ASP A N 1
ATOM 816 C CA . ASP A 1 99 ? -31.372 -16.072 48.725 1.00 55.47 99 ASP A CA 1
ATOM 817 C C . ASP A 1 99 ? -32.811 -16.629 48.645 1.00 55.47 99 ASP A C 1
ATOM 819 O O . ASP A 1 99 ? -33.775 -15.867 48.550 1.00 55.47 99 ASP A O 1
ATOM 823 N N . ASN A 1 100 ? -32.999 -17.954 48.688 1.00 54.25 100 ASN A N 1
ATOM 824 C CA . ASN A 1 100 ? -34.346 -18.545 48.642 1.00 54.25 100 ASN A CA 1
ATOM 825 C C . ASN A 1 100 ? -34.622 -19.637 49.692 1.00 54.25 100 ASN A C 1
ATOM 827 O O . ASN A 1 100 ? -35.373 -20.576 49.430 1.00 54.25 100 ASN A O 1
ATOM 831 N N . ASP A 1 101 ? -34.069 -19.504 50.903 1.00 56.66 101 ASP A N 1
ATOM 832 C CA . ASP A 1 101 ? -34.600 -20.224 52.070 1.00 56.66 101 ASP A CA 1
ATOM 833 C C . ASP A 1 101 ? -35.830 -19.478 52.613 1.00 56.66 101 ASP A C 1
ATOM 835 O O . ASP A 1 101 ? -35.778 -18.650 53.527 1.00 56.66 101 ASP A O 1
ATOM 839 N N . GLU A 1 102 ? -36.967 -19.761 51.973 1.00 51.91 102 GLU A N 1
ATOM 840 C CA . GLU A 1 102 ? -38.297 -19.349 52.403 1.00 51.91 102 GLU A CA 1
ATOM 841 C C . GLU A 1 102 ? -38.551 -19.742 53.865 1.00 51.91 102 GLU A C 1
ATOM 843 O O . GLU A 1 102 ? -38.621 -20.911 54.253 1.00 51.91 102 GLU A O 1
ATOM 848 N N . ASN A 1 103 ? -38.767 -18.700 54.659 1.00 55.41 103 ASN A N 1
ATOM 849 C CA . ASN A 1 103 ? -39.356 -18.684 55.984 1.00 55.41 103 ASN A CA 1
ATOM 850 C C . ASN A 1 103 ? -40.693 -19.461 56.014 1.00 55.41 103 ASN A C 1
ATOM 852 O O . ASN A 1 103 ? -41.761 -18.886 55.803 1.00 55.41 103 ASN A O 1
ATOM 856 N N . LYS A 1 104 ? -40.650 -20.771 56.288 1.00 48.97 104 LYS A N 1
ATOM 857 C CA . LYS A 1 104 ? -41.840 -21.573 56.611 1.00 48.97 104 LYS A CA 1
ATOM 858 C C . LYS A 1 104 ? -42.239 -21.350 58.068 1.00 48.97 104 LYS A C 1
ATOM 860 O O . LYS A 1 104 ? -41.855 -22.117 58.946 1.00 48.97 104 LYS A O 1
ATOM 865 N N . ASN A 1 105 ? -43.034 -20.310 58.295 1.00 51.38 105 ASN A N 1
ATOM 866 C CA . ASN A 1 105 ? -43.949 -20.246 59.431 1.00 51.38 105 ASN A CA 1
ATOM 867 C C . ASN A 1 105 ? -45.364 -20.556 58.927 1.00 51.38 105 ASN A C 1
ATOM 869 O O . ASN A 1 105 ? -45.974 -19.699 58.291 1.00 51.38 105 ASN A O 1
ATOM 873 N N . ASP A 1 106 ? -45.824 -21.784 59.174 1.00 43.84 106 ASP A N 1
ATOM 874 C CA . ASP A 1 106 ? -47.146 -22.133 59.733 1.00 43.84 106 ASP A CA 1
ATOM 875 C C . ASP A 1 106 ? -47.241 -23.654 59.962 1.00 43.84 106 ASP A C 1
ATOM 877 O O . ASP A 1 106 ? -46.913 -24.429 59.030 1.00 43.84 106 ASP A O 1
#